Protein AF-A0ABD0J9N3-F1 (afdb_monomer)

pLDDT: mean 85.65, std 8.82, range [48.38, 97.12]

Structure (mmCIF, N/CA/C/O backbone):
data_AF-A0ABD0J9N3-F1
#
_entry.id   AF-A0ABD0J9N3-F1
#
loop_
_atom_site.group_PDB
_atom_site.id
_atom_site.type_symbol
_atom_site.label_atom_id
_atom_site.label_alt_id
_atom_site.label_comp_id
_atom_site.label_asym_id
_atom_site.label_entity_id
_atom_site.label_seq_id
_atom_site.pdbx_PDB_ins_code
_atom_site.Cartn_x
_atom_site.Cartn_y
_atom_site.Cartn_z
_atom_site.occupancy
_atom_site.B_iso_or_equiv
_atom_site.auth_seq_id
_atom_site.auth_comp_id
_atom_site.auth_asym_id
_atom_site.auth_atom_id
_atom_site.pdbx_PDB_model_num
ATOM 1 N N . TYR A 1 1 ? -17.029 1.993 19.172 1.00 91.31 1 TYR A N 1
ATOM 2 C CA . TYR A 1 1 ? -15.676 1.769 18.636 1.00 91.31 1 TYR A CA 1
ATOM 3 C C . TYR A 1 1 ? -14.925 3.082 18.599 1.00 91.31 1 TYR A C 1
ATOM 5 O O . TYR A 1 1 ? -15.533 4.115 18.351 1.00 91.31 1 TYR A O 1
ATOM 13 N N . GLU A 1 2 ? -13.628 3.030 18.860 1.00 94.44 2 GLU A N 1
ATOM 14 C CA . GLU A 1 2 ? -12.695 4.156 18.816 1.00 94.44 2 GLU A CA 1
ATOM 15 C C . GLU A 1 2 ? -11.500 3.738 17.957 1.00 94.44 2 GLU A C 1
ATOM 17 O O . GLU A 1 2 ? -11.067 2.587 18.033 1.00 94.44 2 GLU A O 1
ATOM 22 N N . TRP A 1 3 ? -10.990 4.647 17.132 1.00 95.75 3 TRP A N 1
ATOM 23 C CA . TRP A 1 3 ? -9.808 4.396 16.317 1.00 95.75 3 TRP A CA 1
ATOM 24 C C . TRP A 1 3 ? -8.639 5.248 16.784 1.00 95.75 3 TRP A C 1
ATOM 26 O O . TRP A 1 3 ? -8.788 6.440 17.053 1.00 95.75 3 TRP A O 1
ATOM 36 N N . LEU A 1 4 ? -7.477 4.608 16.846 1.00 95.81 4 LEU A N 1
ATOM 37 C CA . LEU A 1 4 ? -6.203 5.229 17.166 1.00 95.81 4 LEU A CA 1
ATOM 38 C C . LEU A 1 4 ? -5.290 5.149 15.946 1.00 95.81 4 LEU A C 1
ATOM 40 O O . LEU A 1 4 ? -5.266 4.119 15.265 1.00 95.81 4 LEU A O 1
ATOM 44 N N . ARG A 1 5 ? -4.523 6.211 15.716 1.00 95.75 5 ARG A N 1
ATOM 45 C CA . ARG A 1 5 ? -3.410 6.277 14.772 1.00 95.75 5 ARG A CA 1
ATOM 46 C C . ARG A 1 5 ? -2.127 6.520 15.555 1.00 95.75 5 ARG A C 1
ATOM 48 O O . ARG A 1 5 ? -2.053 7.471 16.326 1.00 95.75 5 ARG A O 1
ATOM 55 N N . ASP A 1 6 ? -1.150 5.640 15.379 1.00 95.00 6 ASP A N 1
ATOM 56 C CA . ASP A 1 6 ? 0.166 5.703 16.025 1.00 95.00 6 ASP A CA 1
ATOM 57 C C . ASP A 1 6 ? 0.067 5.846 17.561 1.00 95.00 6 ASP A C 1
ATOM 59 O O . ASP A 1 6 ? 0.884 6.483 18.218 1.00 95.00 6 ASP A O 1
ATOM 63 N N . GLY A 1 7 ? -0.981 5.249 18.145 1.00 93.19 7 GLY A N 1
ATOM 64 C CA . GLY A 1 7 ? -1.283 5.298 19.580 1.00 93.19 7 GLY A CA 1
ATOM 65 C C . GLY A 1 7 ? -2.089 6.518 20.047 1.00 93.19 7 GLY A C 1
ATOM 66 O O . GLY A 1 7 ? -2.516 6.542 21.201 1.00 93.19 7 GLY A O 1
ATOM 67 N N . SER A 1 8 ? -2.351 7.493 19.178 1.00 94.19 8 SER A N 1
ATOM 68 C CA . SER A 1 8 ? -3.125 8.704 19.479 1.00 94.19 8 SER A CA 1
ATOM 69 C C . SER A 1 8 ? -4.508 8.686 18.829 1.00 94.19 8 SER A C 1
ATOM 71 O O . SER A 1 8 ? -4.754 7.954 17.873 1.00 94.19 8 SER A O 1
ATOM 73 N N . GLY A 1 9 ? -5.435 9.493 19.352 1.00 93.12 9 GLY A N 1
ATOM 74 C CA . GLY A 1 9 ? -6.731 9.708 18.708 1.00 93.12 9 GLY A CA 1
ATOM 75 C C . GLY A 1 9 ? -6.565 10.275 17.295 1.00 93.12 9 GLY A C 1
ATOM 76 O O . GLY A 1 9 ? -5.603 10.986 17.006 1.00 93.12 9 GLY A O 1
ATOM 77 N N . ILE A 1 10 ? -7.492 9.940 16.400 1.00 93.00 10 ILE A N 1
ATOM 78 C CA . ILE A 1 10 ? -7.463 10.437 15.023 1.00 93.00 10 ILE A CA 1
ATOM 79 C C . ILE A 1 10 ? -8.108 11.823 14.971 1.00 93.00 10 ILE A C 1
ATOM 81 O O . ILE A 1 10 ? -9.328 11.946 15.049 1.00 93.00 10 ILE A O 1
ATOM 85 N N . GLU A 1 11 ? -7.285 12.851 14.773 1.00 89.25 11 GLU A N 1
ATOM 86 C CA . GLU A 1 11 ? -7.716 14.210 14.435 1.00 89.25 11 GLU A CA 1
ATOM 87 C C . GLU A 1 11 ? -7.384 14.479 12.961 1.00 89.25 11 GLU A C 1
ATOM 89 O O . GLU A 1 11 ? -6.245 14.773 12.599 1.00 89.25 11 GLU A O 1
ATOM 94 N N . SER A 1 12 ? -8.359 14.290 12.068 1.00 88.94 12 SER A N 1
ATOM 95 C CA . SER A 1 12 ? -8.156 14.459 10.627 1.00 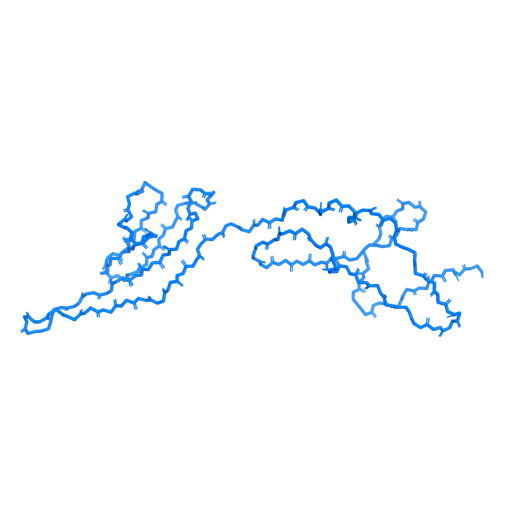88.94 12 SER A CA 1
ATOM 96 C C . SER A 1 12 ? -9.456 14.814 9.914 1.00 88.94 12 SER A C 1
ATOM 98 O O . SER A 1 12 ? -10.491 14.207 10.166 1.00 88.94 12 SER A O 1
ATOM 100 N N . GLU A 1 13 ? -9.389 15.736 8.953 1.00 89.19 13 GLU A N 1
ATOM 101 C CA . GLU A 1 13 ? -10.502 16.028 8.036 1.00 89.19 13 GLU A CA 1
ATOM 102 C C . GLU A 1 13 ? -10.657 14.961 6.937 1.00 89.19 13 GLU A C 1
ATOM 104 O O . GLU A 1 13 ? -11.665 14.913 6.234 1.00 89.19 13 GLU A O 1
ATOM 109 N N . HIS A 1 14 ? -9.653 14.094 6.769 1.00 92.00 14 HIS A N 1
ATOM 110 C CA . HIS A 1 14 ? -9.575 13.138 5.664 1.00 92.00 14 HIS A CA 1
ATOM 111 C C . HIS A 1 14 ? -9.790 11.687 6.084 1.00 92.00 14 HIS A C 1
ATOM 113 O O . HIS A 1 14 ? -10.031 10.839 5.216 1.00 92.00 14 HIS A O 1
ATOM 119 N N . ILE A 1 15 ? -9.730 11.420 7.389 1.00 94.38 15 ILE A N 1
ATOM 120 C CA . ILE A 1 15 ? -9.963 10.117 8.001 1.00 94.38 15 ILE A CA 1
ATOM 121 C C . ILE A 1 1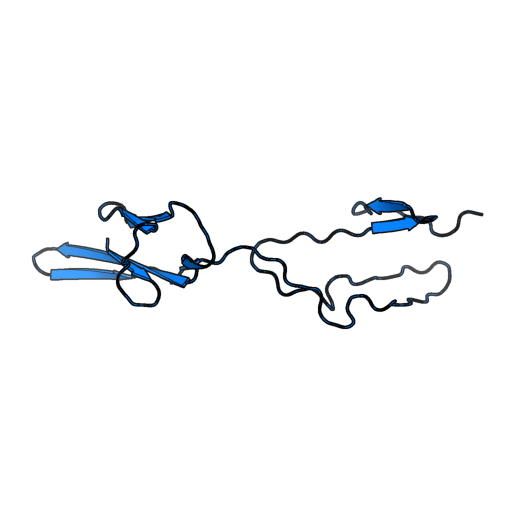5 ? -11.181 10.246 8.906 1.00 94.38 15 ILE A C 1
ATOM 123 O O . ILE A 1 15 ? -11.181 11.017 9.859 1.00 94.38 15 ILE A O 1
ATOM 127 N N . THR A 1 16 ? -12.216 9.469 8.620 1.00 94.25 16 THR A N 1
ATOM 128 C CA . THR A 1 16 ? -13.417 9.387 9.457 1.00 94.25 16 THR A CA 1
ATOM 129 C C . THR A 1 16 ? -13.620 7.953 9.914 1.00 94.25 16 THR A C 1
ATOM 131 O O . THR A 1 16 ? -13.068 7.018 9.331 1.00 94.25 16 THR A O 1
ATOM 134 N N . PHE A 1 17 ? -14.401 7.747 10.970 1.00 94.38 17 PHE A N 1
ATOM 135 C CA . PHE A 1 17 ? -14.747 6.401 11.402 1.00 94.38 17 PHE A CA 1
ATOM 136 C C . PHE A 1 17 ? -16.171 6.313 11.926 1.00 94.38 17 PHE A C 1
ATOM 138 O O . PHE A 1 17 ? -16.711 7.259 12.496 1.00 94.38 17 PHE A O 1
ATOM 145 N N . ASP A 1 18 ? -16.768 5.143 11.741 1.00 92.62 18 ASP A N 1
ATOM 146 C CA . ASP A 1 18 ? -18.078 4.821 12.281 1.00 92.62 18 ASP A CA 1
ATOM 147 C C . ASP A 1 18 ? -17.918 4.187 13.667 1.00 92.62 18 ASP A C 1
ATOM 149 O O . ASP A 1 18 ? -17.426 3.063 13.815 1.00 92.62 18 ASP A O 1
ATOM 153 N N . ALA A 1 19 ? -18.340 4.916 14.700 1.00 90.56 19 ALA A N 1
ATOM 154 C CA . ALA A 1 19 ? -18.253 4.463 16.081 1.00 90.56 19 ALA A CA 1
ATOM 155 C C . ALA A 1 19 ? -19.202 3.292 16.410 1.00 90.56 19 ALA A C 1
ATOM 157 O O . ALA A 1 19 ? -18.992 2.640 17.436 1.00 90.56 19 ALA A O 1
ATOM 158 N N . ASN A 1 20 ? -20.199 2.989 15.572 1.00 90.19 20 ASN A N 1
ATOM 159 C CA . ASN A 1 20 ? -21.178 1.918 15.792 1.00 90.19 20 ASN A CA 1
ATOM 160 C C . ASN A 1 20 ? -20.725 0.575 15.219 1.00 90.19 20 ASN A C 1
ATOM 162 O O . ASN A 1 20 ? -20.940 -0.450 15.857 1.00 90.19 20 ASN A 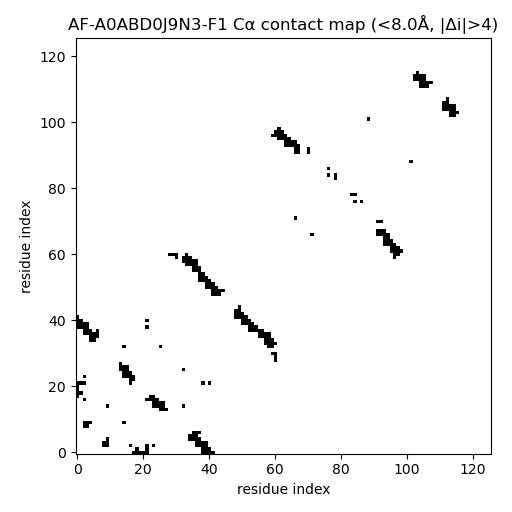O 1
ATOM 166 N N . ILE A 1 21 ? -20.087 0.574 14.046 1.00 91.38 21 ILE A N 1
ATOM 167 C CA . ILE A 1 21 ? -19.635 -0.661 13.369 1.00 91.38 21 ILE A CA 1
ATOM 168 C C . ILE A 1 21 ? -18.111 -0.820 13.331 1.00 91.38 21 ILE A C 1
ATOM 170 O O . ILE A 1 21 ? -17.614 -1.862 12.917 1.00 91.38 21 ILE A O 1
ATOM 174 N N . GLY A 1 22 ? -17.357 0.195 13.760 1.00 91.31 22 GLY A N 1
ATOM 175 C CA . GLY A 1 22 ? -15.898 0.135 13.830 1.00 91.31 22 GLY A CA 1
ATOM 176 C C . GLY A 1 22 ? -15.204 0.271 12.477 1.00 91.31 22 GLY A C 1
ATOM 177 O O . GLY A 1 22 ? -14.043 -0.098 12.357 1.00 91.31 22 GLY A O 1
ATOM 178 N N . THR A 1 23 ? -15.866 0.811 11.454 1.00 94.56 23 THR A N 1
ATOM 179 C CA . THR A 1 23 ? -15.263 1.003 10.126 1.00 94.56 23 THR A CA 1
ATOM 180 C C . THR A 1 23 ? -14.465 2.304 10.059 1.00 94.56 23 THR A C 1
ATOM 182 O O . THR A 1 23 ? -15.023 3.373 10.294 1.00 94.56 23 THR A O 1
ATOM 185 N N . LEU A 1 24 ? -13.187 2.218 9.682 1.00 95.12 24 LEU A N 1
ATOM 186 C CA . LEU A 1 24 ? -12.326 3.356 9.345 1.00 95.12 24 LEU A CA 1
ATOM 187 C C . LEU A 1 24 ? -12.465 3.693 7.854 1.00 95.12 24 LEU A C 1
ATOM 189 O O . LEU A 1 24 ? -12.471 2.791 7.015 1.00 95.12 24 LEU A O 1
ATOM 193 N N . ARG A 1 25 ? -12.581 4.975 7.509 1.00 95.19 25 ARG A N 1
ATOM 194 C CA . ARG A 1 25 ? -12.733 5.450 6.129 1.00 95.19 25 ARG A CA 1
ATOM 195 C C . ARG A 1 25 ? -11.725 6.544 5.824 1.00 95.19 25 ARG A C 1
ATOM 197 O O . ARG A 1 25 ? -11.589 7.504 6.577 1.00 95.19 25 ARG A O 1
ATOM 204 N N . PHE A 1 26 ? -11.095 6.427 4.664 1.00 95.25 26 PHE A N 1
ATOM 205 C CA . PHE A 1 26 ? -10.191 7.425 4.111 1.00 95.25 26 PHE A CA 1
ATOM 206 C C . PHE A 1 26 ? -10.869 8.075 2.903 1.00 95.25 26 PHE A C 1
ATOM 208 O O . PHE A 1 26 ? -11.322 7.375 2.000 1.00 95.25 26 PHE A O 1
ATOM 215 N N . SER A 1 27 ? -10.955 9.404 2.883 1.00 92.62 27 SER A N 1
ATOM 216 C CA . SER A 1 27 ? -11.483 10.169 1.734 1.00 92.62 27 SER A CA 1
ATOM 217 C C . SER A 1 27 ? -10.551 10.128 0.514 1.00 92.62 27 SER A C 1
ATOM 219 O O . SER A 1 27 ? -10.988 10.288 -0.621 1.00 92.62 27 SER A O 1
ATOM 221 N N . GLY A 1 28 ? -9.270 9.868 0.760 1.00 89.00 28 GLY A N 1
ATOM 222 C CA . GLY A 1 28 ? -8.228 9.612 -0.221 1.00 89.00 28 GLY A CA 1
ATOM 223 C C . GLY A 1 28 ? -6.964 9.195 0.520 1.00 89.00 28 GLY A C 1
ATOM 224 O O . GLY A 1 28 ? -6.731 9.661 1.635 1.00 89.00 28 GLY A O 1
ATOM 225 N N . ILE A 1 29 ? -6.179 8.299 -0.075 1.00 87.81 29 ILE A N 1
ATOM 226 C CA . ILE A 1 29 ? -4.920 7.830 0.505 1.00 87.81 29 ILE A CA 1
ATOM 227 C C . ILE A 1 29 ? -3.764 8.583 -0.158 1.00 87.81 29 ILE A C 1
ATOM 229 O O . ILE A 1 29 ? -3.497 8.413 -1.348 1.00 87.81 29 ILE A O 1
ATOM 233 N N . THR A 1 30 ? -3.076 9.408 0.625 1.00 89.75 30 THR A N 1
ATOM 234 C CA . THR A 1 30 ? -1.813 10.075 0.278 1.00 89.75 30 THR A CA 1
ATOM 235 C C . THR A 1 30 ? -0.757 9.786 1.359 1.00 89.75 30 THR A C 1
ATOM 237 O O . THR A 1 30 ? -1.016 9.065 2.321 1.00 89.75 30 THR A O 1
ATOM 240 N N . GLN A 1 31 ? 0.457 10.326 1.204 1.00 88.12 31 GLN A N 1
ATOM 241 C CA . GLN A 1 31 ? 1.548 10.167 2.178 1.00 88.12 31 GLN A CA 1
ATOM 242 C C . GLN A 1 31 ? 1.133 10.530 3.610 1.00 88.12 31 GLN A C 1
ATOM 244 O O . GLN A 1 31 ? 1.617 9.944 4.572 1.00 88.12 31 GLN A O 1
ATOM 249 N N . ARG A 1 32 ? 0.206 11.480 3.753 1.00 90.94 32 ARG A N 1
ATOM 250 C CA . ARG A 1 32 ? -0.260 11.976 5.052 1.00 90.94 32 ARG A CA 1
ATOM 251 C C . ARG A 1 32 ? -1.130 10.965 5.814 1.00 90.94 32 ARG A C 1
ATOM 253 O O . ARG A 1 32 ? -1.300 11.132 7.018 1.00 90.94 32 ARG A O 1
ATOM 260 N N . GLU A 1 33 ? -1.698 9.956 5.149 1.00 92.81 33 GLU A N 1
ATOM 261 C CA . GLU A 1 33 ? -2.535 8.912 5.765 1.00 92.81 33 GLU A CA 1
ATOM 262 C C . GLU A 1 33 ? -1.724 7.708 6.266 1.00 92.81 33 GLU A C 1
ATOM 264 O O . GLU A 1 33 ? -2.287 6.848 6.940 1.00 92.81 33 GLU A O 1
ATOM 269 N N . GLU A 1 34 ? -0.428 7.625 5.951 1.00 92.06 34 GLU A N 1
ATOM 270 C CA . GLU A 1 34 ? 0.394 6.476 6.334 1.00 92.06 34 GLU A CA 1
ATOM 271 C C . GLU A 1 34 ? 0.593 6.390 7.850 1.00 92.06 34 GLU A C 1
ATOM 273 O O . GLU A 1 34 ? 0.819 7.404 8.512 1.00 92.06 34 GLU A O 1
ATOM 278 N N . GLY A 1 35 ? 0.532 5.185 8.408 1.00 94.12 35 GLY A N 1
ATOM 279 C CA . GLY A 1 35 ? 0.715 4.971 9.842 1.00 94.12 35 GLY A CA 1
ATOM 280 C C . GLY A 1 35 ? 0.121 3.658 10.329 1.00 94.12 35 GLY A C 1
ATOM 281 O O . GLY A 1 35 ? -0.351 2.832 9.541 1.00 94.12 35 GLY A O 1
ATOM 282 N N . PHE A 1 36 ? 0.138 3.481 11.644 1.00 96.44 36 PHE A N 1
ATOM 283 C CA . PHE A 1 36 ? -0.350 2.289 12.321 1.00 96.44 36 PHE A CA 1
ATOM 284 C C . PHE A 1 36 ? -1.703 2.554 12.972 1.00 96.44 36 PHE A C 1
ATOM 286 O O . PHE A 1 36 ? -1.853 3.453 13.797 1.00 96.44 36 PHE A O 1
ATOM 293 N N . PHE A 1 37 ? -2.702 1.752 12.627 1.00 97.12 37 PHE A N 1
ATOM 294 C CA . PHE A 1 37 ? -4.079 1.942 13.062 1.00 97.12 37 PHE A CA 1
ATOM 295 C C . PHE A 1 37 ? -4.531 0.802 13.970 1.00 97.12 37 PHE A C 1
ATOM 297 O O . PHE A 1 37 ? -4.287 -0.374 13.691 1.00 97.12 37 PHE A O 1
ATOM 304 N N . ARG A 1 38 ? -5.233 1.146 15.053 1.00 96.94 38 ARG A N 1
ATOM 305 C CA . ARG A 1 38 ? -5.865 0.176 15.961 1.00 96.94 38 ARG A CA 1
ATOM 306 C C . ARG A 1 38 ? -7.299 0.571 16.260 1.00 96.94 38 ARG A C 1
ATOM 308 O O . ARG A 1 38 ? -7.583 1.734 16.544 1.00 96.94 38 ARG A O 1
ATOM 315 N N . CYS A 1 39 ? -8.186 -0.416 16.262 1.00 96.31 39 CYS A N 1
ATOM 316 C CA . CYS A 1 39 ? -9.562 -0.255 16.698 1.00 96.31 39 CYS A CA 1
ATOM 317 C C . CYS A 1 39 ? -9.713 -0.735 18.140 1.00 96.31 39 CYS A C 1
ATOM 319 O O . CYS A 1 39 ? -9.268 -1.825 18.505 1.00 96.31 39 CYS A O 1
ATOM 321 N N . LYS A 1 40 ? -10.393 0.064 18.953 1.00 95.06 40 LYS A N 1
ATOM 322 C CA . LYS A 1 40 ? -10.786 -0.264 20.316 1.00 95.06 40 LYS A CA 1
ATOM 323 C C . LYS A 1 40 ? -12.303 -0.404 20.377 1.00 95.06 40 LYS A C 1
ATOM 325 O O . LYS A 1 40 ? -13.057 0.541 20.132 1.00 95.06 40 LYS A O 1
ATOM 330 N N . ALA A 1 41 ? -12.760 -1.599 20.720 1.00 93.75 41 ALA A N 1
ATOM 331 C CA . ALA A 1 41 ? -14.157 -1.879 21.010 1.00 93.75 41 ALA A CA 1
ATOM 332 C C . ALA A 1 41 ? -14.375 -1.774 22.521 1.00 93.75 41 ALA A C 1
ATOM 334 O O . ALA A 1 41 ? -13.621 -2.355 23.300 1.00 93.75 41 ALA A O 1
ATOM 335 N N . LYS A 1 42 ? -15.403 -1.035 22.936 1.00 91.25 42 LYS A N 1
ATOM 336 C CA . LYS A 1 42 ? -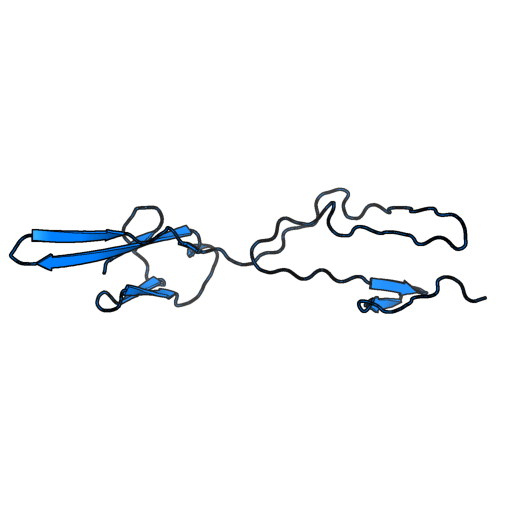15.765 -0.854 24.342 1.00 91.25 42 LYS A CA 1
ATOM 337 C C . LYS A 1 42 ? -17.242 -1.172 24.511 1.00 91.25 42 LYS A C 1
ATOM 339 O O . LYS A 1 42 ? -18.066 -0.543 23.854 1.00 91.25 42 LYS A O 1
ATOM 344 N N . ASN A 1 43 ? -17.549 -2.107 25.404 1.00 88.56 43 ASN A N 1
ATOM 345 C CA . ASN A 1 43 ? -18.910 -2.466 25.793 1.00 88.56 43 ASN A CA 1
ATOM 346 C C . ASN A 1 43 ? -19.056 -2.351 27.310 1.00 88.56 43 ASN A C 1
ATOM 348 O O . ASN A 1 43 ? -18.126 -2.666 28.049 1.00 88.56 43 ASN A O 1
ATOM 352 N N . VAL A 1 44 ? -20.228 -1.929 27.778 1.00 89.31 44 VAL A N 1
ATOM 353 C CA . VAL A 1 44 ? -20.545 -1.882 29.210 1.00 89.31 44 VAL A CA 1
ATOM 354 C C . VAL A 1 44 ? -21.556 -2.978 29.512 1.00 89.31 44 VAL A C 1
ATOM 356 O O . VAL A 1 44 ? -22.679 -2.944 29.014 1.00 89.31 44 VAL A O 1
ATOM 359 N N . VAL A 1 45 ? -21.167 -3.956 30.326 1.00 87.88 45 VAL A N 1
ATOM 360 C CA . VAL A 1 45 ? -22.038 -5.061 30.746 1.00 87.88 45 VAL A CA 1
ATOM 361 C C . VAL A 1 45 ? -22.146 -5.021 32.263 1.00 87.88 45 VAL A C 1
ATOM 363 O O . VAL A 1 45 ? -21.150 -5.156 32.965 1.00 87.88 45 VAL A O 1
ATOM 366 N N . ARG A 1 46 ? -23.364 -4.812 32.785 1.00 88.25 46 ARG A N 1
ATOM 367 C CA . ARG A 1 46 ? -23.641 -4.736 34.237 1.00 88.25 46 ARG A CA 1
ATOM 368 C C . ARG A 1 46 ? -22.765 -3.712 34.983 1.00 88.25 46 ARG A C 1
ATOM 370 O O . ARG A 1 46 ? -22.339 -3.955 36.105 1.00 88.25 46 ARG A O 1
ATOM 377 N N . GLY A 1 47 ? -22.483 -2.575 34.345 1.00 88.62 47 GLY A N 1
ATOM 378 C CA . GLY A 1 47 ? -21.650 -1.510 34.917 1.00 88.62 47 GLY A CA 1
ATOM 379 C C . GLY A 1 47 ? -20.140 -1.771 34.864 1.00 88.62 47 GLY A C 1
ATOM 380 O O . GLY A 1 47 ? -19.377 -0.920 35.306 1.00 88.62 47 GLY A O 1
ATOM 381 N N . GLN A 1 48 ? -19.697 -2.902 34.306 1.00 90.75 48 GLN A N 1
ATOM 382 C CA . GLN A 1 48 ? -18.285 -3.173 34.038 1.00 90.75 48 GLN A CA 1
ATOM 383 C C . GLN A 1 48 ? -17.955 -2.879 32.576 1.00 90.75 48 GLN A C 1
ATOM 385 O O . GLN A 1 48 ? -18.697 -3.264 31.669 1.00 90.75 48 GLN A O 1
ATOM 390 N N . GLU A 1 49 ? -16.832 -2.204 32.346 1.00 90.81 49 GLU A N 1
ATOM 391 C CA . GLU A 1 49 ? -16.333 -1.928 31.002 1.00 90.81 49 GLU A CA 1
ATOM 392 C C . GLU A 1 49 ? -15.475 -3.097 30.512 1.00 90.81 49 GLU A C 1
ATOM 394 O O . GLU A 1 49 ? -14.435 -3.407 31.089 1.00 90.81 49 GLU A O 1
ATOM 399 N N . ALA A 1 50 ? -15.903 -3.735 29.426 1.00 90.12 50 ALA A N 1
ATOM 400 C CA . ALA A 1 50 ? -15.105 -4.694 28.680 1.00 90.12 50 ALA A CA 1
ATOM 401 C C . ALA A 1 50 ? -14.501 -3.993 27.458 1.00 90.12 50 ALA A C 1
ATOM 403 O O . ALA A 1 50 ? -15.222 -3.389 26.657 1.00 90.12 50 ALA A O 1
ATOM 404 N N . VAL A 1 51 ? -13.178 -4.077 27.317 1.00 92.62 51 VAL A N 1
ATOM 405 C CA . VAL A 1 51 ? -12.428 -3.468 26.213 1.00 92.62 51 VAL A CA 1
ATOM 406 C C . VAL A 1 51 ? -11.704 -4.554 25.428 1.00 92.62 51 VAL A C 1
ATOM 408 O O . VAL A 1 51 ? -11.014 -5.385 26.012 1.00 92.62 51 VAL A O 1
ATOM 411 N N . ALA A 1 52 ? -11.833 -4.516 24.105 1.00 93.31 52 ALA A N 1
ATOM 412 C CA . ALA A 1 52 ? -11.053 -5.328 23.179 1.00 93.31 52 ALA A CA 1
ATOM 413 C C . ALA A 1 52 ? -10.291 -4.416 22.211 1.00 93.31 52 ALA A C 1
ATOM 415 O O . ALA A 1 52 ? -10.821 -3.394 21.769 1.00 93.31 52 ALA A O 1
ATOM 416 N N . ILE A 1 53 ? -9.049 -4.780 21.890 1.00 94.50 53 ILE A N 1
ATOM 417 C CA . ILE A 1 53 ? -8.171 -4.028 20.985 1.00 94.50 53 ILE A CA 1
ATOM 418 C C . ILE A 1 53 ? -7.843 -4.927 19.794 1.00 94.50 53 ILE A C 1
ATOM 420 O O . ILE A 1 53 ? -7.496 -6.094 19.980 1.00 94.50 53 ILE A O 1
ATOM 424 N N . SER A 1 54 ? -7.979 -4.400 18.578 1.00 95.06 54 SER A N 1
ATOM 425 C CA . SER A 1 54 ? -7.614 -5.117 17.356 1.00 95.06 54 SER A CA 1
ATOM 426 C C . SER A 1 54 ? -6.095 -5.306 17.237 1.00 95.06 54 SER A C 1
ATOM 428 O O . SER A 1 54 ? -5.326 -4.563 17.855 1.00 95.06 54 SER A O 1
ATOM 430 N N . PRO A 1 55 ? -5.635 -6.224 16.369 1.00 96.12 55 PRO A N 1
ATOM 431 C CA . PRO A 1 55 ? -4.282 -6.151 15.836 1.00 96.12 55 PRO A CA 1
ATOM 432 C C . PRO A 1 55 ? -4.008 -4.780 15.209 1.00 96.12 55 PRO A C 1
ATOM 434 O O . PRO A 1 55 ? -4.931 -4.075 14.784 1.00 96.12 55 PRO A O 1
ATOM 437 N N . GLU A 1 56 ? -2.734 -4.417 15.165 1.00 96.06 56 GLU A N 1
ATOM 438 C CA . GLU A 1 56 ? -2.276 -3.212 14.489 1.00 96.06 56 GLU A CA 1
ATOM 439 C C . GLU A 1 56 ? -2.297 -3.408 12.976 1.00 96.06 56 GLU A C 1
ATOM 441 O O . GLU A 1 56 ? -1.841 -4.432 12.467 1.00 96.06 56 GLU A O 1
ATOM 446 N N . VAL A 1 57 ? -2.850 -2.426 12.268 1.00 94.06 57 VAL A N 1
ATOM 447 C CA . VAL A 1 57 ? -2.926 -2.413 10.809 1.00 94.06 57 VAL A CA 1
ATOM 448 C C . VAL A 1 57 ? -2.055 -1.285 10.296 1.00 94.06 57 VAL A C 1
ATOM 450 O O . VAL A 1 57 ? -2.295 -0.119 10.597 1.00 94.06 57 VAL A O 1
ATOM 453 N N . GLU A 1 58 ? -1.056 -1.628 9.498 1.00 93.19 58 GLU A N 1
ATOM 454 C CA . GLU A 1 58 ? -0.228 -0.646 8.818 1.00 93.19 58 GLU A CA 1
ATOM 455 C C . GLU A 1 58 ? -0.895 -0.198 7.514 1.00 93.19 58 GLU A C 1
ATOM 457 O O . GLU A 1 58 ? -1.199 -1.008 6.637 1.00 93.19 58 GLU A O 1
ATOM 462 N N . VAL A 1 59 ? -1.105 1.110 7.379 1.00 91.12 59 VAL A N 1
ATOM 463 C CA . VAL A 1 59 ? -1.547 1.742 6.135 1.00 91.12 59 VAL A CA 1
ATOM 464 C C . VAL A 1 59 ? -0.341 2.423 5.510 1.00 91.12 59 VAL A C 1
ATOM 466 O O . VAL A 1 59 ? 0.267 3.307 6.111 1.00 91.12 59 VAL A O 1
ATOM 469 N N . ARG A 1 60 ? 0.003 2.016 4.288 1.00 87.88 60 ARG A N 1
ATOM 470 C CA . ARG A 1 60 ? 1.055 2.625 3.469 1.00 87.88 60 ARG A CA 1
ATOM 471 C C . ARG A 1 60 ? 0.628 2.686 2.014 1.00 87.88 60 ARG A C 1
ATOM 473 O O . ARG A 1 60 ? -0.121 1.836 1.536 1.00 87.88 60 ARG A O 1
ATOM 480 N N . ILE A 1 61 ? 1.140 3.675 1.298 1.00 86.88 61 ILE A N 1
ATOM 481 C CA . ILE A 1 61 ? 0.981 3.775 -0.147 1.00 86.88 61 ILE A CA 1
ATOM 482 C C . ILE A 1 61 ? 1.903 2.791 -0.833 1.00 86.88 61 ILE A C 1
ATOM 484 O O . ILE A 1 61 ? 3.091 2.706 -0.516 1.00 86.88 61 ILE A O 1
ATOM 488 N N . ALA A 1 62 ? 1.362 2.125 -1.848 1.00 83.12 62 ALA A N 1
ATOM 489 C CA . ALA A 1 62 ? 2.172 1.358 -2.768 1.00 83.12 62 ALA A CA 1
ATOM 490 C C . ALA A 1 62 ? 3.100 2.290 -3.557 1.00 83.12 62 ALA A C 1
ATOM 492 O O . ALA A 1 62 ? 2.650 3.204 -4.250 1.00 83.12 62 ALA A O 1
ATOM 493 N N . ARG A 1 63 ? 4.408 2.073 -3.435 1.00 80.81 63 ARG A N 1
ATOM 494 C CA . ARG A 1 63 ? 5.439 2.831 -4.155 1.00 80.81 63 ARG A CA 1
ATOM 495 C C . ARG A 1 63 ? 6.465 1.870 -4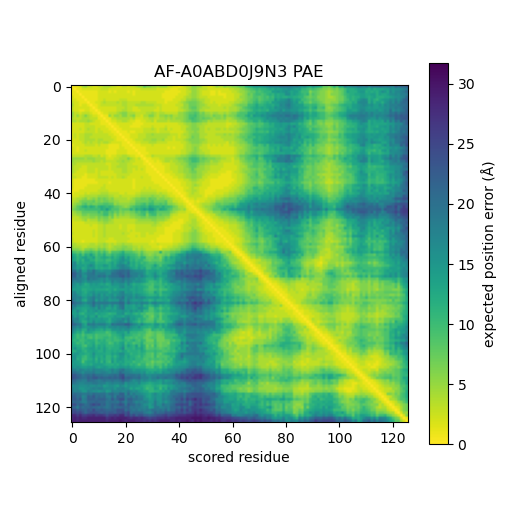.694 1.00 80.81 63 ARG A C 1
ATOM 497 O O . ARG A 1 63 ? 6.745 0.862 -4.054 1.00 80.81 63 ARG A O 1
ATOM 504 N N . VAL A 1 64 ? 7.055 2.236 -5.821 1.00 80.12 64 VAL A N 1
ATOM 505 C CA . VAL A 1 64 ? 8.275 1.625 -6.333 1.00 80.12 64 VAL A CA 1
ATOM 506 C C . VAL A 1 64 ? 9.352 2.693 -6.218 1.00 80.12 64 VAL A C 1
ATOM 508 O O . VAL A 1 64 ? 9.213 3.780 -6.777 1.00 80.12 64 VAL A O 1
ATOM 511 N N . GLY A 1 65 ? 10.366 2.432 -5.400 1.00 77.88 65 GLY A N 1
ATOM 512 C CA . GLY A 1 65 ? 11.527 3.302 -5.278 1.00 77.88 65 GLY A CA 1
ATOM 513 C C . GLY A 1 65 ? 12.368 3.312 -6.554 1.00 77.88 65 GLY A C 1
ATOM 514 O O . GLY A 1 65 ? 12.058 2.654 -7.546 1.00 77.88 65 GLY A O 1
ATOM 515 N N . TYR A 1 66 ? 13.475 4.043 -6.514 1.00 80.50 66 TYR A N 1
ATOM 516 C CA . TYR A 1 66 ? 14.472 3.959 -7.574 1.00 80.50 66 TYR A CA 1
ATOM 517 C C . TYR A 1 66 ? 15.280 2.676 -7.434 1.00 80.50 66 TYR A C 1
ATOM 519 O O . TYR A 1 66 ? 15.561 2.222 -6.321 1.00 80.50 66 TYR A O 1
ATOM 527 N N . PHE A 1 67 ? 15.660 2.106 -8.574 1.00 80.44 67 PHE A N 1
ATOM 528 C CA . PHE A 1 67 ? 16.646 1.039 -8.609 1.00 80.44 67 PHE A CA 1
ATOM 529 C C . PHE A 1 67 ? 17.940 1.523 -7.929 1.00 80.44 67 PHE A C 1
ATOM 531 O O . PHE A 1 67 ? 18.355 2.665 -8.165 1.00 80.44 67 PHE A O 1
ATOM 538 N N . PRO A 1 68 ? 18.559 0.709 -7.055 1.00 82.19 68 PRO A N 1
ATOM 539 C CA . PRO A 1 68 ? 19.773 1.112 -6.361 1.00 82.19 68 PRO A CA 1
ATOM 540 C C . PRO A 1 68 ? 20.912 1.377 -7.363 1.00 82.19 68 PRO A C 1
ATOM 542 O O . PRO A 1 68 ? 20.918 0.800 -8.455 1.00 82.19 68 PRO A O 1
ATOM 545 N N . PRO A 1 69 ? 21.899 2.225 -7.016 1.00 78.56 69 PRO A N 1
ATOM 546 C CA . PRO A 1 69 ? 23.102 2.383 -7.829 1.00 78.56 69 PRO A CA 1
ATOM 547 C C . PRO A 1 69 ? 23.729 1.012 -8.128 1.00 78.56 69 PRO A C 1
ATOM 549 O O . PRO A 1 69 ? 23.889 0.202 -7.217 1.00 78.56 69 PRO A O 1
ATOM 552 N N . GLY A 1 70 ? 24.036 0.740 -9.399 1.00 74.38 70 GLY A N 1
ATOM 553 C CA . GLY A 1 70 ? 24.547 -0.560 -9.859 1.00 74.38 70 GLY A CA 1
ATOM 554 C C . GLY A 1 70 ? 23.489 -1.513 -10.437 1.00 74.38 70 GLY A C 1
ATOM 555 O O . GLY A 1 70 ? 23.832 -2.409 -11.197 1.00 74.38 70 GLY A O 1
ATOM 556 N N . ALA A 1 71 ? 22.195 -1.283 -10.192 1.00 73.56 71 ALA A N 1
ATOM 557 C CA . ALA A 1 71 ? 21.115 -2.108 -10.756 1.00 73.56 71 ALA A CA 1
ATOM 558 C C . ALA A 1 71 ? 20.977 -2.027 -12.284 1.00 73.56 71 ALA A C 1
ATOM 560 O O . ALA A 1 71 ? 20.399 -2.919 -12.897 1.00 73.56 71 ALA A O 1
ATOM 561 N N . GLY A 1 72 ? 21.503 -0.963 -12.894 1.00 70.81 72 GLY A N 1
ATOM 562 C CA . GLY A 1 72 ? 21.584 -0.807 -14.347 1.00 70.81 72 GLY A CA 1
ATOM 563 C C . GLY A 1 72 ? 22.911 -1.269 -14.952 1.00 70.81 72 GLY A C 1
ATOM 564 O O . GLY A 1 72 ? 23.127 -1.053 -16.142 1.00 70.81 72 GLY A O 1
ATOM 565 N N . GLU A 1 73 ? 23.826 -1.838 -14.160 1.00 79.44 73 GLU A N 1
ATOM 566 C CA . GLU A 1 73 ? 25.088 -2.348 -14.697 1.00 79.44 73 GLU A CA 1
ATOM 567 C C . GLU A 1 73 ? 24.845 -3.589 -15.556 1.00 79.44 73 GLU A C 1
ATOM 569 O O . GLU A 1 73 ? 24.052 -4.470 -15.215 1.00 79.44 73 GLU A O 1
ATOM 574 N N . LEU A 1 74 ? 25.547 -3.654 -16.689 1.00 81.06 74 LEU A N 1
ATOM 575 C CA . LEU A 1 74 ? 25.462 -4.787 -17.596 1.00 81.06 74 LEU A CA 1
ATOM 576 C C . LEU A 1 74 ? 25.958 -6.050 -16.886 1.00 81.06 74 LEU A C 1
ATOM 578 O O . LEU A 1 74 ? 27.132 -6.160 -16.531 1.00 81.06 74 LEU A O 1
ATOM 582 N N . ARG A 1 75 ? 25.067 -7.029 -16.736 1.00 82.06 75 ARG A N 1
ATOM 583 C CA . ARG A 1 75 ? 25.404 -8.357 -16.222 1.00 82.06 75 ARG A CA 1
ATOM 584 C C . ARG A 1 75 ? 25.602 -9.313 -17.385 1.00 82.06 75 ARG A C 1
ATOM 586 O O . ARG A 1 75 ? 24.687 -9.531 -18.176 1.00 82.06 75 ARG A O 1
ATOM 593 N N . VAL A 1 76 ? 26.796 -9.888 -17.477 1.00 84.06 76 VAL A N 1
ATOM 594 C CA . VAL A 1 76 ? 27.139 -10.867 -18.511 1.00 84.06 76 VAL A CA 1
ATOM 595 C C . VAL A 1 76 ? 27.050 -12.265 -17.914 1.00 84.06 76 VAL A C 1
ATOM 597 O O . VAL A 1 76 ? 27.764 -12.585 -16.966 1.00 84.06 76 VAL A O 1
ATOM 600 N N . TYR A 1 77 ? 26.186 -13.097 -18.490 1.00 83.56 77 TYR A N 1
ATOM 601 C CA . TYR A 1 77 ? 26.047 -14.507 -18.140 1.00 83.56 77 TYR A CA 1
ATOM 602 C C . TYR A 1 77 ? 26.613 -15.347 -19.283 1.00 83.56 77 TYR A C 1
ATOM 604 O O . TYR A 1 77 ? 26.193 -15.195 -20.428 1.00 83.56 77 TYR A O 1
ATOM 612 N N . SER A 1 78 ? 27.572 -16.223 -18.988 1.00 85.44 78 SER A N 1
ATOM 613 C CA . SER A 1 78 ? 28.173 -17.130 -19.966 1.00 85.44 78 SER A CA 1
ATOM 614 C C . SER A 1 78 ? 27.881 -18.580 -19.594 1.00 85.44 78 SER A C 1
ATOM 616 O O . SER A 1 78 ? 28.014 -18.988 -18.441 1.00 85.44 78 SER A O 1
ATOM 618 N N . HIS A 1 79 ? 27.465 -19.366 -20.585 1.00 85.00 79 HIS A N 1
ATOM 619 C CA . HIS A 1 79 ? 27.116 -20.775 -20.422 1.00 85.00 79 HIS A CA 1
ATOM 620 C C . HIS A 1 79 ? 27.608 -21.592 -21.617 1.00 85.00 79 HIS A C 1
ATOM 622 O O . HIS A 1 79 ? 27.853 -21.060 -22.699 1.00 85.00 79 HIS A O 1
ATOM 628 N N . THR A 1 80 ? 27.766 -22.902 -21.421 1.00 87.94 80 THR A N 1
ATOM 629 C CA . THR A 1 80 ? 28.082 -23.823 -22.515 1.00 87.94 80 THR A CA 1
ATOM 630 C C . THR A 1 80 ? 26.864 -24.006 -23.417 1.00 87.94 80 THR A C 1
ATOM 632 O O . THR A 1 80 ? 25.739 -24.139 -22.933 1.00 87.94 80 THR A O 1
ATOM 635 N N . VAL A 1 81 ? 27.094 -24.051 -24.732 1.00 84.12 81 VAL A N 1
ATOM 636 C CA . VAL A 1 81 ? 26.049 -24.298 -25.735 1.00 84.12 81 VAL A CA 1
ATOM 637 C C . VAL A 1 81 ? 25.246 -25.554 -25.380 1.00 84.12 81 VAL A C 1
ATOM 639 O O . VAL A 1 81 ? 25.811 -26.591 -25.031 1.00 84.12 81 VAL A O 1
ATOM 642 N N . GLY A 1 82 ? 23.918 -25.449 -25.464 1.00 82.50 82 GLY A N 1
ATOM 643 C CA . GLY A 1 82 ? 22.984 -26.530 -25.137 1.00 82.50 82 GLY A CA 1
ATOM 644 C C . GLY A 1 82 ? 22.604 -26.633 -23.656 1.00 82.50 82 GLY A C 1
ATOM 645 O O . GLY A 1 82 ? 21.759 -27.459 -23.313 1.00 82.50 82 GLY A O 1
ATOM 646 N N . GLN A 1 83 ? 23.179 -25.806 -22.778 1.00 83.50 83 GLN A N 1
ATOM 647 C CA . GLN A 1 83 ? 22.760 -25.713 -21.379 1.00 83.50 83 GLN A CA 1
ATOM 648 C C . GLN A 1 83 ? 21.746 -24.589 -21.152 1.00 83.50 83 GLN A C 1
ATOM 650 O O . GLN A 1 83 ? 21.748 -23.571 -21.840 1.00 83.50 83 GLN A O 1
ATOM 655 N N . TYR A 1 84 ? 20.889 -24.775 -20.148 1.00 79.69 84 TYR A N 1
ATOM 656 C CA . TYR A 1 84 ? 19.971 -23.738 -19.689 1.00 79.69 84 TYR A CA 1
ATOM 657 C C . TYR A 1 84 ? 20.711 -22.695 -18.844 1.00 79.69 84 TYR A C 1
ATOM 659 O O . TYR A 1 84 ? 21.521 -23.049 -17.985 1.00 79.69 84 TYR A O 1
ATOM 667 N N . ALA A 1 85 ? 20.381 -21.422 -19.055 1.00 82.44 85 ALA A N 1
ATOM 668 C CA . ALA A 1 85 ? 20.837 -20.304 -18.237 1.00 82.44 85 ALA A CA 1
ATOM 669 C C . ALA A 1 85 ? 19.729 -19.861 -17.271 1.00 82.44 85 ALA A C 1
ATOM 671 O O . ALA A 1 85 ? 18.541 -19.958 -17.585 1.00 82.44 85 ALA A O 1
ATOM 672 N N . ARG A 1 86 ? 20.116 -19.346 -16.100 1.00 83.06 86 ARG A N 1
ATOM 673 C CA . ARG A 1 86 ? 19.196 -18.732 -15.134 1.00 83.06 86 ARG A CA 1
ATOM 674 C C . ARG A 1 86 ? 19.594 -17.277 -14.922 1.00 83.06 86 ARG A C 1
ATOM 676 O O . ARG A 1 86 ? 20.716 -17.009 -14.506 1.00 83.06 86 ARG A O 1
ATOM 683 N N . LEU A 1 87 ? 18.651 -16.370 -15.160 1.00 83.94 87 LEU A N 1
ATOM 684 C CA . LEU A 1 87 ? 18.806 -14.934 -14.944 1.00 83.94 87 LEU A CA 1
ATOM 685 C C . LEU A 1 87 ? 17.927 -14.507 -13.760 1.00 83.94 87 LEU A C 1
ATOM 687 O O . LEU A 1 87 ? 16.755 -14.882 -13.695 1.00 83.94 87 LEU A O 1
ATOM 691 N N . SER A 1 88 ? 18.485 -13.739 -12.825 1.00 81.69 88 SER A N 1
ATOM 692 C CA . SER A 1 88 ? 17.772 -13.235 -11.641 1.00 81.69 88 SER A CA 1
ATOM 693 C C . SER A 1 88 ? 17.427 -11.752 -11.828 1.00 81.69 88 SER A C 1
ATOM 695 O O . SER A 1 88 ? 18.319 -10.951 -12.101 1.00 81.69 88 SER A O 1
ATOM 697 N N . CYS A 1 89 ? 16.152 -11.374 -11.669 1.00 77.62 89 CYS A N 1
ATOM 698 C CA . CYS A 1 89 ? 15.688 -9.969 -11.704 1.00 77.62 89 CYS A CA 1
ATOM 699 C C . CYS A 1 89 ? 15.513 -9.377 -10.293 1.00 77.62 89 CYS A C 1
ATOM 701 O O . CYS A 1 89 ? 15.295 -8.182 -10.130 1.00 77.62 89 CYS A O 1
ATOM 703 N N . ASP A 1 90 ? 15.613 -10.204 -9.256 1.00 77.94 90 ASP A N 1
ATOM 704 C CA . ASP A 1 90 ? 15.249 -9.872 -7.880 1.00 77.94 90 ASP A CA 1
ATOM 705 C C . ASP A 1 90 ? 16.423 -9.436 -6.990 1.00 77.94 90 ASP A C 1
ATOM 707 O O . ASP A 1 90 ? 16.214 -8.973 -5.871 1.00 77.94 90 ASP A O 1
ATOM 711 N N . GLU A 1 91 ? 17.660 -9.528 -7.480 1.00 78.25 91 GLU A N 1
ATOM 712 C CA . GLU A 1 91 ? 18.856 -9.284 -6.662 1.00 78.25 91 GLU A CA 1
ATOM 713 C C . GLU A 1 91 ? 19.065 -7.808 -6.282 1.00 78.25 91 GLU A C 1
ATOM 715 O O . GLU A 1 91 ? 19.672 -7.517 -5.254 1.00 78.25 91 GLU A O 1
ATOM 720 N N . GLN A 1 92 ? 18.595 -6.867 -7.106 1.00 80.38 92 GLN A N 1
ATOM 721 C CA . GLN A 1 92 ? 18.772 -5.421 -6.902 1.00 80.38 92 GLN A CA 1
ATOM 722 C C . GLN A 1 92 ? 17.477 -4.661 -7.201 1.00 80.38 92 GLN A C 1
ATOM 724 O O . GLN A 1 92 ? 17.449 -3.705 -7.977 1.00 80.38 92 GLN A O 1
ATOM 729 N N . LEU A 1 93 ? 16.379 -5.106 -6.591 1.00 81.12 93 LEU A N 1
ATOM 730 C CA . LEU A 1 93 ? 15.097 -4.429 -6.735 1.00 81.12 93 LEU A CA 1
ATOM 731 C C . LEU A 1 93 ? 15.077 -3.095 -5.980 1.00 81.12 93 LEU A C 1
ATOM 733 O O . LEU A 1 93 ? 15.699 -2.963 -4.920 1.00 81.12 93 LEU A O 1
ATOM 737 N N . PRO A 1 94 ? 14.327 -2.103 -6.486 1.00 83.81 94 PRO A N 1
ATOM 738 C CA . PRO A 1 94 ? 13.990 -0.935 -5.693 1.00 83.81 94 PRO A CA 1
ATOM 739 C C . PRO A 1 94 ? 13.239 -1.355 -4.429 1.00 83.81 94 PRO A C 1
ATOM 741 O O . PRO A 1 94 ? 12.546 -2.370 -4.408 1.00 83.81 94 PRO A O 1
ATOM 744 N N . VAL A 1 95 ? 13.298 -0.532 -3.383 1.00 82.94 95 VAL A N 1
ATOM 745 C CA . VAL A 1 95 ? 12.375 -0.695 -2.255 1.00 82.94 95 VAL A CA 1
ATOM 746 C C . VAL A 1 95 ? 10.960 -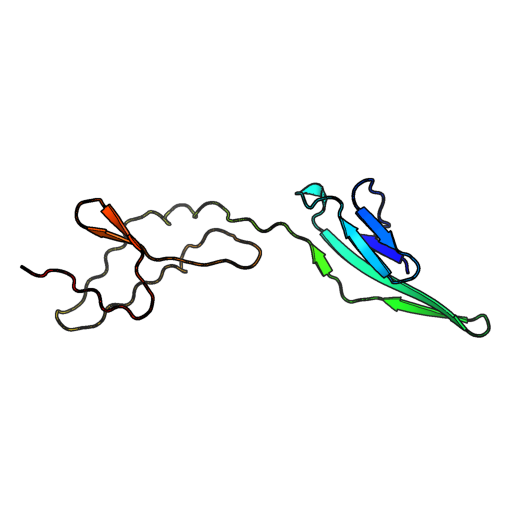0.462 -2.774 1.00 82.94 95 VAL A C 1
ATOM 748 O O . VAL A 1 95 ? 10.661 0.621 -3.279 1.00 82.94 95 VAL A O 1
ATOM 751 N N . PHE A 1 96 ? 10.091 -1.460 -2.652 1.00 84.44 96 PHE A N 1
ATOM 752 C CA . PHE A 1 96 ? 8.680 -1.333 -2.988 1.00 84.44 96 PHE A CA 1
ATOM 753 C C . PHE A 1 96 ? 7.795 -1.746 -1.816 1.00 84.44 96 PHE A C 1
ATOM 755 O O . PHE A 1 96 ? 8.175 -2.564 -0.980 1.00 84.44 96 PHE A O 1
ATOM 762 N N . TYR A 1 97 ? 6.603 -1.162 -1.763 1.00 81.12 97 TYR A N 1
ATOM 763 C CA . TYR A 1 97 ? 5.578 -1.491 -0.777 1.00 81.12 97 TYR A CA 1
ATOM 764 C C . TYR A 1 97 ? 4.307 -1.915 -1.504 1.00 81.12 97 TYR A C 1
ATOM 766 O O . TYR A 1 97 ? 3.918 -1.285 -2.487 1.00 81.12 97 TYR A O 1
ATOM 774 N N . GLY A 1 98 ? 3.653 -2.963 -1.007 1.00 77.75 98 GLY A N 1
ATOM 775 C CA . GLY A 1 98 ? 2.457 -3.532 -1.626 1.00 77.75 98 GLY A CA 1
ATOM 776 C C . GLY A 1 98 ? 2.754 -4.586 -2.703 1.00 77.75 98 GLY A C 1
ATOM 777 O O . GLY A 1 98 ? 3.909 -4.962 -2.913 1.00 77.75 98 GLY A O 1
ATOM 778 N N . PRO A 1 99 ? 1.705 -5.112 -3.359 1.00 77.19 99 PRO A N 1
ATOM 779 C CA . PRO A 1 99 ? 1.857 -6.096 -4.423 1.00 77.19 99 PRO A CA 1
ATOM 780 C C . PRO A 1 99 ? 2.609 -5.486 -5.613 1.00 77.19 99 PRO A C 1
ATOM 782 O O . PRO A 1 99 ? 2.257 -4.408 -6.089 1.00 77.19 99 PRO A O 1
ATOM 785 N N . THR A 1 100 ? 3.627 -6.193 -6.102 1.00 75.31 100 THR A N 1
ATOM 786 C CA . THR A 1 100 ? 4.415 -5.806 -7.279 1.00 75.31 100 THR A CA 1
ATOM 787 C C . THR A 1 100 ? 4.445 -6.939 -8.300 1.00 75.31 100 THR A C 1
ATOM 789 O O . THR A 1 100 ? 4.251 -8.104 -7.954 1.00 75.31 100 THR A O 1
ATOM 792 N N . THR A 1 101 ? 4.680 -6.612 -9.567 1.00 78.44 101 THR A N 1
ATOM 793 C CA . THR A 1 101 ? 4.864 -7.589 -10.647 1.00 78.44 101 THR A CA 1
ATOM 794 C C . THR A 1 101 ? 6.139 -7.247 -11.400 1.00 78.44 101 THR A C 1
ATOM 796 O O . THR A 1 101 ? 6.316 -6.109 -11.829 1.00 78.44 101 THR A O 1
ATOM 799 N N . LEU A 1 102 ? 7.021 -8.232 -11.556 1.00 79.75 102 LEU A N 1
ATOM 800 C CA . LEU A 1 102 ? 8.231 -8.109 -12.362 1.00 79.75 102 LEU A CA 1
ATOM 801 C C . LEU A 1 102 ? 7.963 -8.660 -13.758 1.00 79.75 102 LEU A C 1
ATOM 803 O O . LEU A 1 102 ? 7.292 -9.682 -13.906 1.00 79.75 102 LEU A O 1
ATOM 807 N N . LYS A 1 103 ? 8.493 -7.976 -14.770 1.00 84.44 103 LYS A N 1
ATOM 808 C CA . LYS A 1 103 ? 8.382 -8.360 -16.176 1.00 84.44 103 LYS A CA 1
ATOM 809 C C . LYS A 1 103 ? 9.762 -8.378 -16.807 1.00 84.44 103 LYS A C 1
ATOM 811 O O . LYS A 1 103 ? 10.578 -7.500 -16.533 1.00 84.44 103 LYS A O 1
ATOM 816 N N . TRP 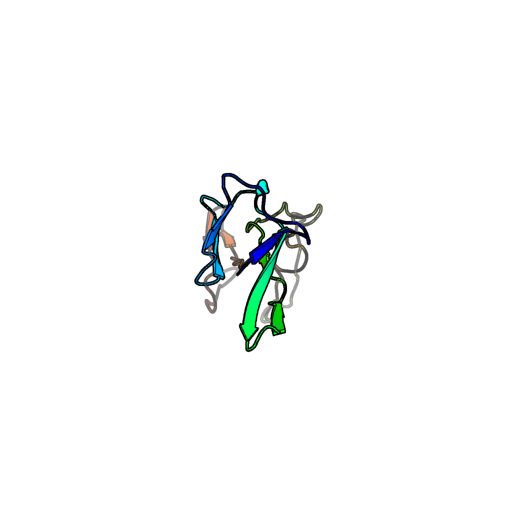A 1 104 ? 9.993 -9.370 -17.653 1.00 85.12 104 TRP A N 1
ATOM 817 C CA . TRP A 1 104 ? 11.208 -9.476 -18.444 1.00 85.12 104 TRP A CA 1
ATOM 818 C C . TRP A 1 104 ? 10.960 -8.919 -19.838 1.00 85.12 104 TRP A C 1
ATOM 820 O O . TRP A 1 104 ? 9.888 -9.117 -20.407 1.00 85.12 104 TRP A O 1
ATOM 830 N N . TYR A 1 105 ? 11.963 -8.237 -20.377 1.00 86.44 105 TYR A N 1
ATOM 831 C CA . TYR A 1 105 ? 11.960 -7.754 -21.748 1.00 86.44 105 TYR A CA 1
ATOM 832 C C . TYR A 1 105 ? 13.243 -8.216 -22.428 1.00 86.44 105 TYR A C 1
ATOM 834 O O . TYR A 1 105 ? 14.326 -8.072 -21.858 1.00 86.44 105 TYR A O 1
ATOM 842 N N . GLU A 1 106 ? 13.122 -8.762 -23.632 1.00 86.69 106 GLU A N 1
ATOM 843 C CA . GLU A 1 106 ? 14.254 -9.007 -24.522 1.00 86.69 106 GLU A CA 1
ATOM 844 C C . GLU A 1 106 ? 14.394 -7.839 -25.501 1.00 86.69 106 GLU A C 1
ATOM 846 O O . GLU A 1 106 ? 13.399 -7.250 -25.922 1.00 86.69 106 GLU A O 1
ATOM 851 N N . SER A 1 107 ? 15.633 -7.474 -25.830 1.00 84.25 107 SER A N 1
ATOM 852 C CA . SER A 1 107 ? 15.929 -6.444 -26.826 1.00 84.25 107 SER A CA 1
ATOM 853 C C . SER A 1 107 ? 16.548 -7.109 -28.045 1.00 84.25 107 SER A C 1
ATOM 855 O O . SER A 1 107 ? 17.697 -7.550 -27.986 1.00 84.25 107 SER A O 1
ATOM 857 N N . LEU A 1 108 ? 15.789 -7.181 -29.136 1.00 79.81 108 LEU A N 1
ATOM 858 C CA . LEU A 1 108 ? 16.270 -7.639 -30.439 1.00 79.81 108 LEU A CA 1
ATOM 859 C C . LEU A 1 108 ? 16.290 -6.428 -31.369 1.00 79.81 108 LEU A C 1
ATOM 861 O O . LEU A 1 108 ? 15.284 -5.736 -31.517 1.00 79.81 108 LEU A O 1
ATOM 865 N N . GLU A 1 109 ? 17.463 -6.114 -31.924 1.00 82.12 109 GLU A N 1
ATOM 866 C CA . GLU A 1 109 ? 17.660 -4.968 -32.831 1.00 82.12 109 GLU A CA 1
ATOM 867 C C . GLU A 1 109 ? 17.173 -3.616 -32.260 1.00 82.12 109 GLU A C 1
ATOM 869 O O . GLU A 1 109 ? 16.781 -2.706 -32.987 1.00 82.12 109 GLU A O 1
ATOM 874 N N . GLY A 1 110 ? 17.197 -3.467 -30.931 1.00 80.81 110 GLY A N 1
ATOM 875 C CA . GLY A 1 110 ? 16.776 -2.246 -30.237 1.00 80.81 110 GLY A CA 1
ATOM 876 C C . GLY A 1 110 ? 15.275 -2.143 -29.952 1.00 80.81 110 GLY A C 1
ATOM 877 O O . GLY A 1 110 ? 14.854 -1.159 -29.341 1.00 80.81 110 GLY A O 1
ATOM 878 N N . THR A 1 111 ? 14.473 -3.142 -30.333 1.00 85.06 111 THR A N 1
ATOM 879 C CA . THR A 1 111 ? 13.051 -3.218 -29.967 1.00 85.06 111 THR A CA 1
ATOM 880 C C . THR A 1 111 ? 12.869 -4.099 -28.737 1.00 85.06 111 THR A C 1
ATOM 882 O O . THR A 1 111 ? 13.367 -5.222 -28.688 1.00 85.06 111 THR A O 1
ATOM 885 N N . LEU A 1 112 ? 12.144 -3.585 -27.737 1.00 86.12 112 LEU A N 1
ATOM 886 C CA . LEU A 1 112 ? 11.815 -4.325 -26.520 1.00 86.12 112 LEU A CA 1
ATOM 887 C C . LEU A 1 112 ? 10.567 -5.185 -26.729 1.00 86.12 112 LEU A C 1
ATOM 889 O O . LEU A 1 112 ? 9.492 -4.666 -27.037 1.00 86.12 112 LEU A O 1
ATOM 893 N N . HIS A 1 113 ? 10.698 -6.482 -26.474 1.00 86.50 113 HIS A N 1
ATOM 894 C CA . HIS A 1 113 ? 9.607 -7.450 -26.488 1.00 86.50 113 HIS A CA 1
ATOM 895 C C . HIS A 1 113 ? 9.430 -8.048 -25.092 1.00 86.50 113 HIS A C 1
ATOM 897 O O . HIS A 1 113 ? 10.400 -8.463 -24.466 1.00 86.50 113 HIS A O 1
ATOM 903 N N . GLU A 1 114 ? 8.198 -8.058 -24.573 1.00 87.69 114 GLU A N 1
ATOM 904 C CA . GLU A 1 114 ? 7.905 -8.674 -23.272 1.00 87.69 114 GLU A CA 1
ATOM 905 C C . GLU A 1 114 ? 8.065 -10.195 -23.371 1.00 87.69 114 GLU A C 1
ATOM 907 O O . GLU A 1 114 ? 7.463 -10.833 -24.234 1.00 87.69 114 GLU A O 1
ATOM 912 N N . VAL A 1 115 ? 8.858 -10.770 -22.471 1.00 87.06 115 VAL A N 1
ATOM 913 C CA . VAL A 1 115 ? 9.044 -12.217 -22.350 1.00 87.06 115 VAL A CA 1
ATOM 914 C C . VAL A 1 115 ? 7.856 -12.784 -21.583 1.00 87.06 115 VAL A C 1
ATOM 916 O O . VAL A 1 115 ? 7.639 -12.455 -20.412 1.00 87.06 115 VAL A O 1
ATOM 919 N N . VAL A 1 116 ? 7.082 -13.644 -22.240 1.00 84.75 116 VAL A N 1
ATOM 920 C CA . VAL A 1 116 ? 5.922 -14.295 -21.627 1.00 84.75 116 VAL A CA 1
ATOM 921 C C . VAL A 1 116 ? 6.390 -15.514 -20.819 1.00 84.75 116 VAL A C 1
ATOM 923 O O . VAL A 1 116 ? 7.240 -16.271 -21.293 1.00 84.75 116 VAL A O 1
ATOM 926 N N . PRO A 1 117 ? 5.854 -15.743 -19.604 1.00 78.56 117 PRO A N 1
ATOM 927 C CA . PRO A 1 117 ? 6.169 -16.937 -18.825 1.00 78.56 117 PRO A CA 1
ATOM 928 C C . PRO A 1 117 ? 5.972 -18.229 -19.629 1.00 78.56 117 PRO A C 1
ATOM 930 O O . PRO A 1 117 ? 5.024 -18.346 -20.403 1.00 78.56 117 PRO A O 1
ATOM 933 N N . ASP A 1 118 ? 6.875 -19.192 -19.432 1.00 76.38 118 AS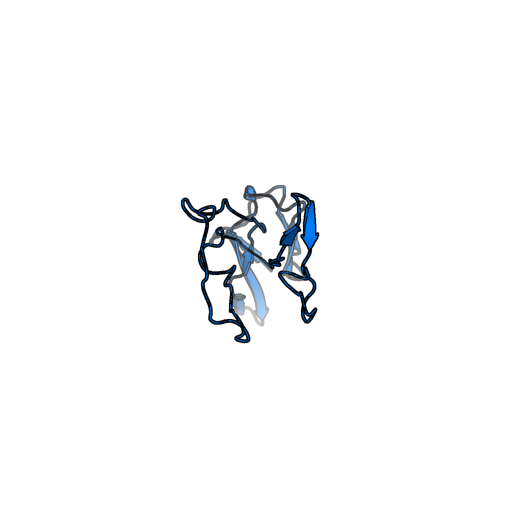P A N 1
ATOM 934 C CA . ASP A 1 118 ? 6.886 -20.513 -20.081 1.00 76.38 118 ASP A CA 1
ATOM 935 C C . ASP A 1 118 ? 7.031 -20.511 -21.615 1.00 76.38 118 ASP A C 1
ATOM 937 O O . ASP A 1 118 ? 6.978 -21.567 -22.255 1.00 76.38 118 ASP A O 1
ATOM 941 N N . GLN A 1 119 ? 7.283 -19.352 -22.226 1.00 77.00 119 GLN A N 1
ATOM 942 C CA . GLN A 1 119 ? 7.628 -19.271 -23.636 1.00 77.00 119 GLN A CA 1
ATOM 943 C C . GLN A 1 119 ? 9.087 -19.700 -23.848 1.00 77.00 119 GLN A C 1
ATOM 945 O O . GLN A 1 119 ? 10.000 -19.287 -23.132 1.00 77.00 119 GLN A O 1
ATOM 950 N N . ARG A 1 120 ? 9.333 -20.547 -24.855 1.00 69.69 120 ARG A N 1
ATOM 951 C CA . ARG A 1 120 ? 10.696 -20.873 -25.291 1.00 69.69 120 ARG A CA 1
ATOM 952 C C . ARG A 1 120 ? 11.187 -19.783 -26.242 1.00 69.69 120 ARG A C 1
ATOM 954 O O . ARG A 1 120 ? 10.632 -19.630 -27.326 1.00 69.69 120 ARG A O 1
ATOM 961 N N . HIS A 1 121 ? 12.247 -19.089 -25.842 1.00 68.00 121 HIS A N 1
ATOM 962 C CA . HIS A 1 121 ? 12.945 -18.103 -26.664 1.00 68.00 121 HIS A CA 1
ATOM 963 C C . HIS A 1 121 ? 14.230 -18.721 -27.224 1.00 68.00 121 HIS A C 1
ATOM 965 O O . HIS A 1 121 ? 14.977 -19.381 -26.498 1.00 68.00 121 HIS A O 1
ATOM 971 N N . TYR A 1 122 ? 14.454 -18.554 -28.526 1.00 67.50 122 TYR A N 1
ATOM 972 C CA . TYR A 1 122 ? 15.654 -19.018 -29.217 1.00 67.50 122 TYR A CA 1
ATOM 973 C C . TYR A 1 122 ? 16.561 -17.811 -29.444 1.00 67.50 122 TYR A C 1
ATOM 975 O O . TYR A 1 122 ? 16.141 -16.847 -30.075 1.00 67.50 122 TYR A O 1
ATOM 983 N N . ILE A 1 123 ? 17.776 -17.864 -28.903 1.00 61.19 123 ILE A N 1
ATOM 984 C CA . ILE A 1 123 ? 18.805 -16.839 -29.091 1.00 61.19 123 ILE A CA 1
ATOM 985 C C . ILE A 1 123 ? 19.715 -17.366 -30.203 1.00 61.19 123 ILE A C 1
ATOM 987 O O . ILE A 1 123 ? 20.216 -18.482 -30.081 1.00 61.19 123 ILE A O 1
ATOM 991 N N . ASP A 1 124 ? 19.848 -16.589 -31.277 1.00 58.66 124 ASP A N 1
ATOM 992 C CA . ASP A 1 124 ? 20.608 -16.882 -32.499 1.00 58.66 124 ASP A CA 1
ATOM 993 C C . ASP A 1 124 ? 20.016 -18.015 -33.363 1.00 58.66 124 ASP A C 1
ATOM 995 O O . ASP A 1 124 ? 20.363 -19.191 -33.246 1.00 58.66 124 ASP A O 1
ATOM 999 N N . GLN A 1 125 ? 19.106 -17.646 -34.270 1.00 52.00 125 GLN A N 1
ATOM 1000 C CA . GLN A 1 125 ? 18.826 -18.429 -35.478 1.00 52.00 125 GLN A CA 1
ATOM 1001 C C . GLN A 1 125 ? 19.398 -17.682 -36.685 1.00 52.00 125 GLN A C 1
ATOM 1003 O O . GLN A 1 125 ? 18.676 -16.948 -37.357 1.00 52.00 125 GLN A O 1
ATOM 1008 N N . GLU A 1 126 ? 20.695 -17.861 -36.933 1.00 48.38 126 GLU A N 1
ATOM 1009 C CA . GLU A 1 126 ? 21.244 -17.770 -38.293 1.00 48.38 126 GLU A CA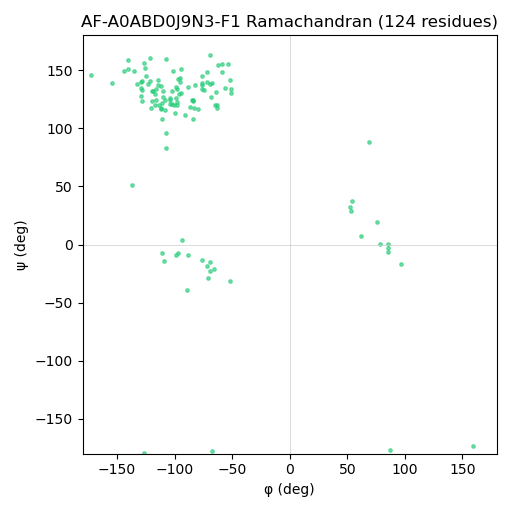 1
ATOM 1010 C C . GLU A 1 126 ? 21.352 -19.173 -38.901 1.00 48.38 126 GLU A C 1
ATOM 1012 O O . GLU A 1 126 ? 21.765 -20.109 -38.172 1.00 48.38 126 GLU A O 1
#

Nearest PDB structures (foldseek):
  4gaf-assembly1_B  TM=7.256E-01  e=2.799E-01  Homo sapiens
  1cs6-assembly1_A-2  TM=5.605E-01  e=3.925E-01  Gallus gallus
  8k53-assembly1_A  TM=6.756E-01  e=1.282E+00  Homo sapiens
  3oq3-assembly1_B  TM=7.982E-01  e=2.520E+00  Ectromelia virus Moscow
  8qya-assembly1_H  TM=5.535E-01  e=2.128E+00  Mus musculus

Mean predicted aligned error: 9.67 Å

InterPro domains:
  IPR007110 Immunoglobulin-like domain [PS50835] (1-58)
  IPR013783 Immunoglobulin-like fold [G3DSA:2.60.40.10] (1-62)
  IPR036179 Immunoglobulin-like domain superfamily [SSF48726] (1-52)

Secondary structure (DSSP, 8-state):
-EEEETTEE---SSEEE-TTT--EEESS--GGG-EEEEEEEEEEETTEEEEEEPPPEEE---EE-PPPTTTTSPPP----TTSPP---SSTTPPPEES-----EEEEETTEEEEEPTTPPPPS---

Solvent-accessible surface area (backbone atoms only — not comparable to full-atom values): 8550 Å² total; per-residue (Å²): 60,46,60,28,44,76,86,36,76,72,85,53,98,50,50,50,67,42,48,87,81,57,48,78,44,69,81,64,89,53,84,87,65,47,47,40,34,35,46,36,42,70,48,75,59,96,88,42,79,48,76,49,71,51,74,78,42,78,44,72,76,71,44,77,50,68,63,47,92,69,58,84,58,89,80,88,84,86,79,63,90,96,61,88,84,88,86,81,81,72,86,53,57,37,66,63,40,75,95,82,84,89,82,51,66,46,72,61,96,83,45,78,41,78,58,59,86,94,61,88,80,82,82,85,87,128

Radius of gyration: 25.16 Å; Cα contacts (8 Å, |Δi|>4): 158; chains: 1; bounding box: 52×43×73 Å

Foldseek 3Di:
DAKDWPNHGDDDPQWDADLPPGDIDGVDDDPVPWTKMKTWDWDADPNDIDIDIDPIDTDDDWDFADFPPPLPDDDDDDDDPPDDDDDDNPPGGGDTDDDDDDWDWDADPNDTDTDDPPDDDDDDDD

Sequence (126 aa):
YEWLRDGSGIESEHITFDANIGTLRFSGITQREEGFFRCKAKNVVRGQEAVAISPEVEVRIARVGYFPPGAGELRVYSHTVGQYARLSCDEQLPVFYGPTTLKWYESLEGTLHEVVPDQRHYIDQE

Organism: NCBI:txid370345